Protein AF-A0A6I6UIW0-F1 (afdb_monomer_lite)

Radius of gyration: 14.72 Å; chains: 1; bounding box: 32×18×44 Å

Sequence (86 aa):
MKWENRPSISESHPFKEEYDRLLDLDRDELLMEIKSHIDDYFEMKSKREQLGKLNVNDLLTEQWHKNSIETFYWKFINKDTKVKDL

Organism: NCBI:txid218284

pLDDT: mean 79.78, std 8.82, range [45.91, 90.94]

Foldseek 3Di:
DDWLDQDADDPPDPCRVVLVVLLVDDPVRLVVVLVVLVVVLVVLVVVCVVPVDDDPVNVVSVVSSVSSVVSCCQDPPDPNGYDDDD

Structure (mmCIF, N/CA/C/O backbone):
data_AF-A0A6I6UIW0-F1
#
_entry.id   AF-A0A6I6UIW0-F1
#
loop_
_atom_site.group_PDB
_atom_site.id
_atom_site.type_symbol
_atom_site.label_atom_id
_atom_site.label_alt_id
_atom_site.label_comp_id
_atom_site.label_asym_id
_atom_site.label_entity_id
_atom_site.label_seq_id
_atom_site.pdbx_PDB_ins_code
_atom_sit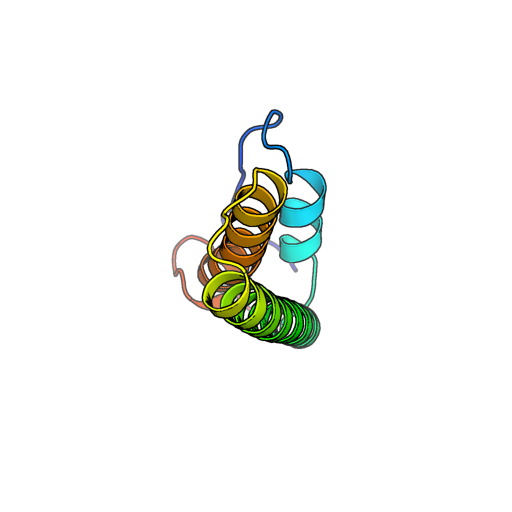e.Cartn_x
_atom_site.Cartn_y
_atom_site.Cartn_z
_atom_site.occupancy
_atom_site.B_iso_or_equiv
_atom_site.auth_seq_id
_atom_site.auth_comp_id
_atom_site.auth_asym_id
_atom_site.auth_atom_id
_atom_site.pdbx_PDB_model_num
ATOM 1 N N . MET A 1 1 ? 10.899 5.984 -14.169 1.00 61.47 1 MET A N 1
ATOM 2 C CA . MET A 1 1 ? 10.830 4.538 -14.493 1.00 61.47 1 MET A CA 1
ATOM 3 C C . MET A 1 1 ? 9.778 4.299 -15.570 1.00 61.47 1 MET A C 1
ATOM 5 O O . MET A 1 1 ? 8.787 5.018 -15.578 1.00 61.47 1 MET A O 1
ATOM 9 N N . LYS A 1 2 ? 9.968 3.323 -16.470 1.00 64.94 2 LYS A N 1
ATOM 10 C CA . LYS A 1 2 ? 8.909 2.843 -17.378 1.00 64.94 2 LYS A CA 1
ATOM 11 C C . LYS A 1 2 ? 8.507 1.433 -16.947 1.00 64.94 2 LYS A C 1
ATOM 13 O O . LYS A 1 2 ? 9.356 0.552 -16.897 1.00 64.94 2 LYS A O 1
ATOM 18 N N . TRP A 1 3 ? 7.237 1.253 -16.604 1.00 73.00 3 TRP A N 1
ATOM 19 C CA . TRP A 1 3 ? 6.657 -0.052 -16.295 1.00 73.00 3 TRP A CA 1
ATOM 20 C C . TRP A 1 3 ? 6.481 -0.871 -17.577 1.00 73.00 3 TRP A C 1
ATOM 22 O O . TRP A 1 3 ? 6.026 -0.319 -18.578 1.00 73.00 3 TRP A O 1
ATOM 32 N N . GLU A 1 4 ? 6.801 -2.168 -17.548 1.00 71.12 4 GLU A N 1
ATOM 33 C CA . GLU A 1 4 ? 6.410 -3.088 -18.632 1.00 71.12 4 GLU A CA 1
ATOM 34 C C . GLU A 1 4 ? 4.928 -3.466 -18.504 1.00 71.12 4 GLU A C 1
ATOM 36 O O . GLU A 1 4 ? 4.184 -3.357 -19.472 1.00 71.12 4 GLU A O 1
ATOM 41 N N . ASN A 1 5 ? 4.480 -3.797 -17.288 1.00 75.12 5 ASN A N 1
ATOM 42 C CA . ASN A 1 5 ? 3.075 -4.000 -16.933 1.00 75.12 5 ASN A CA 1
ATOM 43 C C . ASN A 1 5 ? 2.827 -3.377 -15.547 1.00 75.12 5 ASN A C 1
ATOM 45 O O . ASN A 1 5 ? 3.265 -3.931 -14.540 1.00 75.12 5 ASN A O 1
ATOM 49 N N . ARG A 1 6 ? 2.191 -2.196 -15.477 1.00 81.88 6 ARG A N 1
ATOM 50 C CA . ARG A 1 6 ? 1.911 -1.523 -14.191 1.00 81.88 6 ARG A CA 1
ATOM 51 C C . ARG A 1 6 ? 0.760 -2.254 -13.479 1.00 81.88 6 ARG A C 1
ATOM 53 O O . ARG A 1 6 ? -0.306 -2.378 -14.080 1.00 81.88 6 ARG A O 1
ATOM 60 N N . PRO A 1 7 ? 0.932 -2.701 -12.223 1.00 82.38 7 PRO A N 1
ATOM 61 C CA . PRO A 1 7 ? -0.165 -3.251 -11.431 1.00 82.38 7 PRO A CA 1
ATOM 62 C C . PRO A 1 7 ? -1.272 -2.218 -11.224 1.00 82.38 7 PRO A C 1
ATOM 64 O O . PRO A 1 7 ? -0.995 -1.033 -11.039 1.00 82.38 7 PRO A O 1
ATOM 67 N N . SER A 1 8 ? -2.520 -2.674 -11.191 1.00 83.19 8 SER A N 1
ATOM 68 C CA . SER A 1 8 ? -3.683 -1.834 -10.908 1.00 83.19 8 SER A CA 1
ATOM 69 C C . SER A 1 8 ? -4.628 -2.547 -9.955 1.00 83.19 8 SER A C 1
ATOM 71 O O . SER A 1 8 ? -4.894 -3.737 -10.126 1.00 83.19 8 SER A O 1
ATOM 73 N N . ILE A 1 9 ? -5.191 -1.803 -9.010 1.00 82.44 9 ILE A N 1
ATOM 74 C CA . ILE A 1 9 ? -6.297 -2.259 -8.165 1.00 82.44 9 ILE A CA 1
ATOM 75 C C . ILE A 1 9 ? -7.585 -1.516 -8.544 1.00 82.44 9 ILE A C 1
ATOM 77 O O . ILE A 1 9 ? -7.535 -0.541 -9.292 1.00 82.44 9 ILE A O 1
ATOM 81 N N . SER A 1 10 ? -8.738 -1.983 -8.053 1.00 86.88 10 SER A N 1
ATOM 82 C CA . SER A 1 10 ? -10.043 -1.359 -8.336 1.00 86.88 10 SER A CA 1
ATOM 83 C C . SER A 1 10 ? -10.054 0.136 -7.996 1.00 86.88 10 SER A C 1
ATOM 85 O O . SER A 1 10 ? -9.569 0.526 -6.937 1.00 86.88 10 SER A O 1
ATOM 87 N N . GLU A 1 11 ? -10.706 0.956 -8.824 1.00 87.94 11 GLU A N 1
ATOM 88 C CA . GLU A 1 11 ? -10.958 2.382 -8.538 1.00 87.94 11 GLU A CA 1
ATOM 89 C C . GLU A 1 11 ? -11.776 2.590 -7.253 1.00 87.94 11 GLU A C 1
ATOM 91 O O . GLU A 1 11 ? -11.675 3.616 -6.593 1.00 87.94 11 GLU A O 1
ATOM 96 N N . SER A 1 12 ? -12.569 1.592 -6.855 1.00 89.31 12 SER A N 1
ATOM 97 C CA . SER A 1 12 ? -13.328 1.613 -5.601 1.00 89.31 12 SER A CA 1
ATOM 98 C C . SER A 1 12 ? -12.517 1.152 -4.384 1.00 89.31 12 SER A C 1
ATOM 100 O O . SER A 1 12 ? -13.085 0.980 -3.305 1.00 89.31 12 SER A O 1
ATOM 102 N N . HIS A 1 13 ? -11.230 0.837 -4.550 1.00 83.31 13 HIS A N 1
ATOM 103 C CA . HIS A 1 13 ? -10.402 0.361 -3.451 1.00 83.31 13 HIS A CA 1
ATOM 104 C C . HIS A 1 13 ? -10.123 1.515 -2.473 1.00 83.31 13 HIS A C 1
ATOM 106 O O . HIS A 1 13 ? -9.650 2.566 -2.906 1.00 83.31 13 HIS A O 1
ATOM 112 N N . PRO A 1 14 ? -10.332 1.336 -1.154 1.00 84.56 14 PRO A N 1
ATOM 113 C CA . PRO A 1 14 ? -10.215 2.421 -0.168 1.00 84.56 14 PRO A CA 1
ATOM 114 C C . PRO A 1 14 ? -8.809 3.032 -0.067 1.00 84.56 14 PRO A C 1
ATOM 116 O O . PRO A 1 14 ? -8.643 4.108 0.491 1.00 84.56 14 PRO A O 1
ATOM 119 N N . PHE A 1 15 ? -7.806 2.350 -0.621 1.00 87.19 15 PHE A N 1
ATOM 120 C CA . PHE A 1 15 ? -6.404 2.773 -0.636 1.00 87.19 15 PHE A CA 1
ATOM 121 C C . PHE A 1 15 ? -5.839 2.916 -2.058 1.00 87.19 15 PHE A C 1
ATOM 123 O O . PHE A 1 15 ? -4.649 2.695 -2.256 1.00 87.19 15 PHE A O 1
ATOM 130 N N . LYS A 1 16 ? -6.675 3.194 -3.069 1.00 87.50 16 LYS A N 1
ATOM 131 C CA . LYS A 1 16 ? -6.233 3.321 -4.473 1.00 87.50 16 LYS A CA 1
ATOM 132 C C . LYS A 1 16 ? -5.129 4.361 -4.650 1.00 87.50 16 LYS A C 1
ATOM 134 O O . LYS A 1 16 ? -4.080 4.034 -5.192 1.00 87.50 16 LYS A O 1
ATOM 139 N N . GLU A 1 17 ? -5.354 5.572 -4.149 1.00 89.50 17 GLU A N 1
ATOM 140 C CA . GLU A 1 17 ? -4.404 6.688 -4.265 1.00 89.50 17 GLU A CA 1
ATOM 141 C C . GLU A 1 17 ? -3.056 6.353 -3.621 1.00 89.50 17 GLU A C 1
ATOM 143 O O . GLU A 1 17 ? -1.996 6.595 -4.190 1.00 89.50 17 GLU A O 1
ATOM 148 N N . GLU A 1 18 ? -3.105 5.724 -2.453 1.00 88.12 18 GLU A N 1
ATOM 149 C CA . GLU A 1 18 ? -1.925 5.306 -1.711 1.00 88.12 18 GLU A CA 1
ATOM 150 C C . GLU A 1 18 ? -1.171 4.170 -2.412 1.00 88.12 18 GLU A C 1
ATOM 152 O O . GLU A 1 18 ? 0.053 4.192 -2.497 1.00 88.12 18 GLU A O 1
ATOM 157 N N . TYR A 1 19 ? -1.891 3.197 -2.973 1.00 86.69 19 TYR A N 1
ATOM 158 C CA . TYR A 1 19 ? -1.288 2.142 -3.784 1.00 86.69 19 TYR A CA 1
ATOM 159 C C . TYR A 1 19 ? -0.588 2.723 -5.020 1.00 86.69 19 TYR A C 1
ATOM 161 O O . TYR A 1 19 ? 0.545 2.353 -5.325 1.00 86.69 19 TYR A O 1
ATOM 169 N N . ASP A 1 20 ? -1.225 3.674 -5.708 1.00 89.25 20 ASP A N 1
ATOM 170 C CA . ASP A 1 20 ? -0.613 4.356 -6.849 1.00 89.25 20 ASP A CA 1
ATOM 171 C C . ASP A 1 20 ? 0.631 5.150 -6.434 1.00 89.25 20 ASP A C 1
ATOM 173 O O . ASP A 1 20 ? 1.649 5.057 -7.121 1.00 89.25 20 ASP A O 1
ATOM 177 N N . ARG A 1 21 ? 0.584 5.853 -5.290 1.00 90.94 21 ARG A N 1
ATOM 178 C CA . ARG A 1 21 ? 1.737 6.561 -4.710 1.00 90.94 21 ARG A CA 1
ATOM 179 C C . ARG A 1 21 ? 2.902 5.606 -4.476 1.00 90.94 21 ARG A C 1
ATOM 181 O O . ARG A 1 21 ? 4.007 5.878 -4.938 1.00 90.94 21 ARG A O 1
ATOM 188 N N . LEU A 1 22 ? 2.655 4.474 -3.813 1.00 88.81 22 LEU A N 1
ATOM 189 C CA . LEU A 1 22 ? 3.671 3.456 -3.525 1.00 88.81 22 LEU A CA 1
ATOM 190 C C . LEU A 1 22 ? 4.302 2.895 -4.812 1.00 88.81 22 LEU A C 1
ATOM 192 O O . LEU A 1 22 ? 5.505 2.629 -4.844 1.00 88.81 22 LEU A O 1
ATOM 196 N N . LEU A 1 23 ? 3.525 2.749 -5.894 1.00 86.44 23 LEU A N 1
ATOM 197 C CA . LEU A 1 23 ? 4.054 2.334 -7.199 1.00 86.44 23 LEU A CA 1
ATOM 198 C C . LEU A 1 23 ? 5.005 3.373 -7.808 1.00 86.44 23 LEU A C 1
ATOM 200 O O . LEU A 1 23 ? 5.898 2.999 -8.575 1.00 86.44 23 LEU A O 1
ATOM 204 N N . ASP A 1 24 ? 4.843 4.653 -7.491 1.00 87.31 24 ASP A N 1
ATOM 205 C CA . ASP A 1 24 ? 5.648 5.731 -8.061 1.00 87.31 24 ASP A CA 1
ATOM 206 C C . ASP A 1 24 ? 6.929 6.028 -7.247 1.00 87.31 24 ASP A C 1
ATOM 208 O O . ASP A 1 24 ? 7.886 6.545 -7.825 1.00 87.31 24 ASP A O 1
ATOM 212 N N . LEU A 1 25 ? 7.010 5.593 -5.980 1.00 88.12 25 LEU A N 1
ATOM 213 C CA . LEU A 1 25 ? 8.200 5.715 -5.113 1.00 88.12 25 LEU A CA 1
ATOM 214 C C . LEU A 1 25 ? 9.413 4.941 -5.627 1.00 88.12 25 LEU A C 1
ATOM 216 O O . LEU A 1 25 ? 9.270 3.850 -6.182 1.00 88.12 25 LEU A O 1
ATOM 220 N N . ASP A 1 26 ? 10.625 5.432 -5.395 1.00 86.94 26 ASP A N 1
ATOM 221 C CA . ASP A 1 26 ? 11.822 4.639 -5.665 1.00 86.94 26 ASP A CA 1
ATOM 222 C C . ASP A 1 26 ? 11.991 3.462 -4.680 1.00 86.94 26 ASP A C 1
ATOM 224 O O . ASP A 1 26 ? 11.148 3.185 -3.822 1.00 86.94 26 ASP A O 1
ATOM 228 N N . ARG A 1 27 ? 13.056 2.675 -4.860 1.00 84.56 27 ARG A N 1
ATOM 229 C CA . ARG A 1 27 ? 13.271 1.470 -4.052 1.00 84.56 27 ARG A CA 1
ATOM 230 C C . ARG A 1 27 ? 13.509 1.792 -2.579 1.00 84.56 27 ARG A C 1
ATOM 232 O O . ARG A 1 27 ? 12.995 1.064 -1.731 1.00 84.56 27 ARG A O 1
ATOM 239 N N . ASP A 1 28 ? 14.306 2.811 -2.287 1.00 87.94 28 ASP A N 1
ATOM 240 C CA . ASP A 1 28 ? 14.698 3.134 -0.917 1.00 87.94 28 ASP A CA 1
ATOM 241 C C . ASP A 1 28 ? 13.529 3.800 -0.188 1.00 87.94 28 ASP A C 1
ATOM 243 O O . ASP A 1 28 ? 13.222 3.431 0.946 1.00 87.94 28 ASP A O 1
ATOM 247 N N . GLU A 1 29 ? 12.798 4.679 -0.875 1.00 90.25 29 GLU A N 1
ATOM 248 C CA . GLU A 1 29 ? 11.537 5.255 -0.404 1.00 90.25 29 GLU A CA 1
ATOM 249 C C . GLU A 1 29 ? 10.501 4.170 -0.085 1.00 90.25 29 GLU A C 1
ATOM 251 O O . GLU A 1 29 ? 9.947 4.147 1.015 1.00 90.25 29 GLU A O 1
ATOM 256 N N . LEU A 1 30 ? 10.291 3.209 -0.993 1.00 87.88 30 LEU A N 1
ATOM 257 C CA . LEU A 1 30 ? 9.333 2.126 -0.766 1.00 87.88 30 LEU A CA 1
ATOM 258 C C . LEU A 1 30 ? 9.756 1.209 0.394 1.00 87.88 30 LEU A C 1
ATOM 260 O O . LEU A 1 30 ? 8.908 0.735 1.149 1.00 87.88 30 LEU A O 1
ATOM 264 N N . LEU A 1 31 ? 11.058 0.963 0.568 1.00 87.00 31 LEU A N 1
ATOM 265 C CA . LEU A 1 31 ? 11.570 0.198 1.709 1.00 87.00 31 LEU A CA 1
ATOM 266 C C . LEU A 1 31 ? 11.370 0.936 3.040 1.00 87.00 31 LEU A C 1
ATOM 268 O O . LEU A 1 31 ? 11.073 0.285 4.045 1.00 87.00 31 LEU A O 1
ATOM 272 N N . MET A 1 32 ? 11.503 2.266 3.060 1.00 89.56 32 MET A N 1
ATOM 273 C CA . MET A 1 32 ? 11.210 3.077 4.246 1.00 89.56 32 MET A CA 1
ATOM 274 C C . MET A 1 32 ? 9.723 3.036 4.609 1.00 89.56 32 MET A C 1
ATOM 276 O O . MET A 1 32 ? 9.397 2.810 5.773 1.00 89.56 32 MET A O 1
ATOM 280 N N . GLU A 1 33 ? 8.831 3.165 3.626 1.00 89.12 33 GLU A N 1
ATOM 281 C CA . GLU A 1 33 ? 7.379 3.045 3.831 1.00 89.12 33 GLU A CA 1
ATOM 282 C C . GLU A 1 33 ? 7.002 1.656 4.360 1.00 89.12 33 GLU A C 1
ATOM 284 O O . GLU A 1 33 ? 6.292 1.527 5.354 1.00 89.12 33 GLU A O 1
ATOM 289 N N . ILE A 1 34 ? 7.556 0.589 3.771 1.00 86.62 34 ILE A N 1
ATOM 290 C CA . ILE A 1 34 ? 7.345 -0.783 4.260 1.00 86.62 34 ILE A CA 1
ATOM 291 C C . ILE A 1 34 ? 7.818 -0.934 5.699 1.00 86.62 34 ILE A C 1
ATOM 293 O O . ILE A 1 34 ? 7.130 -1.565 6.499 1.00 86.62 34 ILE A O 1
ATOM 297 N N . LYS A 1 35 ? 8.976 -0.365 6.042 1.00 87.88 35 LYS A N 1
ATOM 298 C CA . LYS A 1 35 ? 9.475 -0.407 7.413 1.00 87.88 35 LYS A CA 1
ATOM 299 C C . LYS A 1 35 ? 8.517 0.301 8.373 1.00 87.88 35 LYS A C 1
ATOM 301 O O . LYS A 1 35 ? 8.158 -0.300 9.380 1.00 87.88 35 LYS A O 1
ATOM 306 N N . SER A 1 36 ? 8.067 1.510 8.035 1.00 87.50 36 SER A N 1
ATOM 307 C CA . SER A 1 36 ? 7.096 2.253 8.849 1.00 87.50 36 SER A CA 1
ATOM 308 C C . SER A 1 36 ? 5.810 1.450 9.045 1.00 87.50 36 SER A C 1
ATOM 310 O O . SER A 1 36 ? 5.347 1.282 10.166 1.00 87.50 36 SER A O 1
ATOM 312 N N . HIS A 1 37 ? 5.282 0.864 7.968 1.00 85.69 37 HIS A N 1
ATOM 313 C CA . HIS A 1 37 ? 4.082 0.029 8.011 1.00 85.69 37 HIS A CA 1
ATOM 314 C C . HIS A 1 37 ? 4.256 -1.208 8.904 1.00 85.69 37 HIS A C 1
ATOM 316 O O . HIS A 1 37 ? 3.331 -1.611 9.604 1.00 85.69 37 HIS A O 1
ATOM 322 N N . ILE A 1 38 ? 5.433 -1.835 8.883 1.00 82.88 38 ILE A N 1
ATOM 323 C CA . ILE A 1 38 ? 5.730 -2.990 9.737 1.00 82.88 38 ILE A CA 1
ATOM 324 C C . ILE A 1 38 ? 5.808 -2.573 11.210 1.00 82.88 38 ILE A C 1
ATOM 326 O O . ILE A 1 38 ? 5.242 -3.264 12.061 1.00 82.88 38 ILE A O 1
ATOM 330 N N . ASP A 1 39 ? 6.490 -1.469 11.510 1.00 85.62 39 ASP A N 1
ATOM 331 C CA . ASP A 1 39 ? 6.630 -0.959 12.876 1.00 85.62 39 ASP A CA 1
ATOM 332 C C . ASP A 1 39 ? 5.246 -0.592 13.455 1.00 85.62 39 ASP A C 1
ATOM 334 O O . ASP A 1 39 ? 4.886 -1.060 14.543 1.00 85.62 39 ASP A O 1
ATOM 338 N N . ASP A 1 40 ? 4.418 0.108 12.673 1.00 82.94 40 ASP A N 1
ATOM 339 C CA . ASP A 1 40 ? 3.030 0.445 13.016 1.00 82.94 40 ASP A CA 1
ATOM 340 C C . ASP A 1 40 ? 2.168 -0.809 13.246 1.00 82.94 40 ASP A C 1
ATOM 342 O O . ASP A 1 4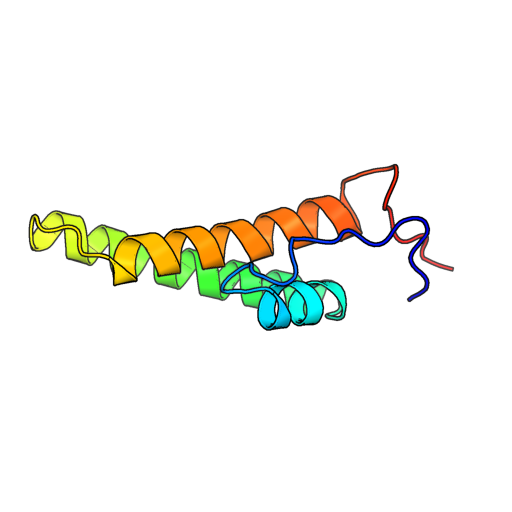0 ? 1.409 -0.888 14.221 1.00 82.94 40 ASP A O 1
ATOM 346 N N . TYR A 1 41 ? 2.309 -1.831 12.391 1.00 81.19 41 TYR A N 1
ATOM 347 C CA . TYR A 1 41 ? 1.598 -3.101 12.541 1.00 81.19 41 TYR A CA 1
ATOM 348 C C . TYR A 1 41 ? 1.926 -3.787 13.870 1.00 81.19 41 TYR A C 1
ATOM 350 O O . TYR A 1 41 ? 1.023 -4.260 14.567 1.00 81.19 41 TYR A O 1
ATOM 358 N N . PHE A 1 42 ? 3.209 -3.858 14.236 1.00 82.75 42 PHE A N 1
ATOM 359 C CA . PHE A 1 42 ? 3.627 -4.487 15.488 1.00 82.75 42 PHE A CA 1
ATOM 360 C C . PHE A 1 42 ? 3.173 -3.691 16.713 1.00 82.75 42 PHE A C 1
ATOM 362 O O . PHE A 1 42 ? 2.736 -4.297 17.697 1.00 82.75 42 PHE A O 1
ATOM 369 N N . GLU A 1 43 ? 3.203 -2.358 16.652 1.00 84.62 43 GLU A N 1
ATOM 370 C CA . GLU A 1 43 ? 2.675 -1.514 17.724 1.00 84.62 43 GLU A CA 1
ATOM 371 C C . GLU A 1 43 ? 1.163 -1.725 17.904 1.00 84.62 43 GLU A C 1
ATOM 373 O O . GLU A 1 43 ? 0.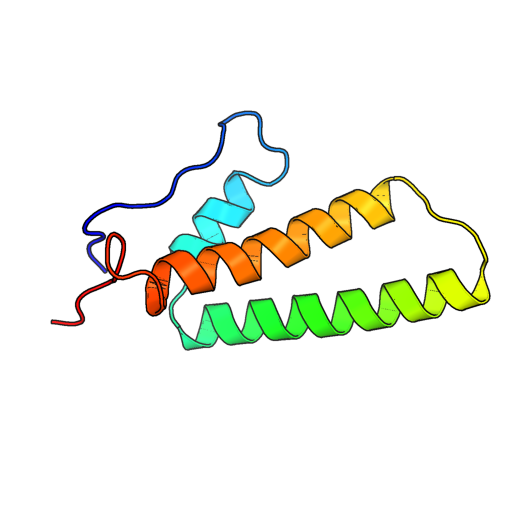681 -1.942 19.023 1.00 84.62 43 GLU A O 1
ATOM 378 N N . MET A 1 44 ? 0.409 -1.733 16.803 1.00 81.88 44 MET A N 1
ATOM 379 C CA . MET A 1 44 ? -1.029 -1.992 16.808 1.00 81.88 44 MET A CA 1
ATOM 380 C C . MET A 1 44 ? -1.347 -3.389 17.352 1.00 81.88 44 MET A C 1
ATOM 382 O O . MET A 1 44 ? -2.203 -3.534 18.226 1.00 81.88 44 MET A O 1
ATOM 386 N N . LYS A 1 45 ? -0.638 -4.422 16.885 1.00 80.44 45 LYS A N 1
ATOM 387 C CA . LYS A 1 45 ? -0.825 -5.800 17.353 1.00 80.44 45 LYS A CA 1
ATOM 388 C C . LYS A 1 45 ? -0.570 -5.922 18.858 1.00 80.44 45 LYS A C 1
ATOM 390 O O . LYS A 1 45 ? -1.387 -6.515 19.559 1.00 80.44 45 LYS A O 1
ATOM 3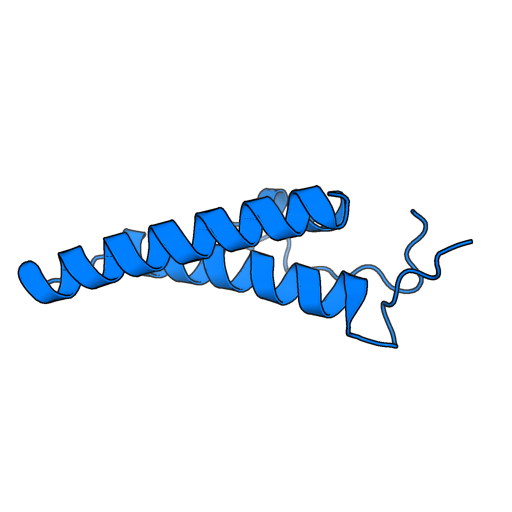95 N N . SER A 1 46 ? 0.498 -5.299 19.357 1.00 82.88 46 SER A N 1
ATOM 396 C CA . SER A 1 46 ? 0.819 -5.252 20.789 1.00 82.88 46 SER A CA 1
ATOM 397 C C . SER A 1 46 ? -0.310 -4.606 21.608 1.00 82.88 46 SER A C 1
ATOM 399 O O . SER A 1 46 ? -0.756 -5.165 22.612 1.00 82.88 46 SER A O 1
ATOM 401 N N . LYS A 1 47 ? -0.871 -3.480 21.138 1.00 81.31 47 LYS A N 1
ATOM 402 C CA . LYS A 1 47 ? -2.033 -2.832 21.780 1.00 81.31 47 LYS A CA 1
ATOM 403 C C . LYS A 1 47 ? -3.279 -3.723 21.776 1.00 81.31 47 LYS A C 1
ATOM 405 O O . LYS A 1 47 ? -4.005 -3.759 22.769 1.00 81.31 47 LYS A O 1
ATOM 410 N N . ARG A 1 48 ? -3.534 -4.467 20.693 1.00 78.69 48 ARG A N 1
ATOM 411 C CA . ARG A 1 48 ? -4.674 -5.399 20.615 1.00 78.69 48 ARG A CA 1
ATOM 412 C C . ARG A 1 48 ? -4.550 -6.559 21.592 1.00 78.69 48 ARG A C 1
ATOM 414 O O . ARG A 1 48 ? -5.536 -6.892 22.245 1.00 78.69 48 ARG A O 1
ATOM 421 N N . GLU A 1 49 ? -3.362 -7.150 21.709 1.00 78.38 49 GLU A N 1
ATOM 422 C CA . GLU A 1 49 ? -3.094 -8.231 22.666 1.00 78.38 49 GLU A CA 1
ATOM 423 C C . GLU A 1 49 ? -3.338 -7.771 24.113 1.00 78.38 49 GLU A C 1
ATOM 425 O O . GLU A 1 49 ? -3.837 -8.543 24.929 1.00 78.38 49 GLU A O 1
ATOM 430 N N . GLN A 1 50 ? -3.082 -6.494 24.414 1.00 79.75 50 GLN A N 1
ATOM 431 C CA . GLN A 1 50 ? -3.348 -5.899 25.727 1.00 79.75 50 GLN A CA 1
ATOM 432 C C . GLN A 1 50 ? -4.828 -5.548 25.964 1.00 79.75 50 GLN A C 1
ATOM 434 O O . GLN A 1 50 ? -5.321 -5.698 27.081 1.00 79.75 50 GLN A O 1
ATOM 439 N N . LEU A 1 51 ? -5.542 -5.056 24.944 1.00 78.38 51 LEU A N 1
ATOM 440 C CA . LEU A 1 51 ? -6.907 -4.521 25.082 1.00 78.38 51 LEU A CA 1
ATOM 441 C C . LEU A 1 51 ? -8.019 -5.531 24.750 1.00 78.38 51 LEU A C 1
ATOM 443 O O . LEU A 1 51 ? -9.186 -5.277 25.058 1.00 78.38 51 LEU A O 1
ATOM 447 N N . GLY A 1 52 ? -7.687 -6.657 24.111 1.00 71.38 52 GLY A N 1
ATOM 448 C CA . GLY A 1 52 ? -8.618 -7.750 23.808 1.00 71.38 52 GLY A CA 1
ATOM 449 C C . GLY A 1 52 ? -9.763 -7.381 22.857 1.00 71.38 52 GLY A C 1
ATOM 450 O O . GLY A 1 52 ? -10.785 -8.067 22.835 1.00 71.38 52 GLY A O 1
ATOM 451 N N . LYS A 1 53 ? -9.639 -6.288 22.094 1.00 67.94 53 LYS A N 1
ATOM 452 C CA . LYS A 1 53 ? -10.672 -5.812 21.164 1.00 67.94 53 LYS A CA 1
ATOM 453 C C . LYS A 1 53 ? -10.066 -5.498 19.806 1.00 67.94 53 LYS A C 1
ATOM 455 O O . LYS A 1 53 ? -9.033 -4.844 19.727 1.00 67.94 53 LYS A O 1
ATOM 460 N N . LEU A 1 54 ? -10.756 -5.946 18.761 1.00 69.62 54 LEU A N 1
ATOM 461 C CA . LEU A 1 54 ? -10.436 -5.678 17.364 1.00 69.62 54 LEU A CA 1
ATOM 462 C C . LEU A 1 54 ? -11.481 -4.693 16.833 1.00 69.62 54 LEU A C 1
ATOM 464 O O . LEU A 1 54 ? -12.679 -4.968 16.935 1.00 69.62 54 LEU A O 1
ATOM 468 N N . ASN A 1 55 ? -11.055 -3.534 16.336 1.00 73.81 55 ASN A N 1
ATOM 469 C CA . ASN A 1 55 ? -11.967 -2.563 15.728 1.00 73.81 55 ASN A CA 1
ATOM 470 C C . ASN A 1 55 ? -11.877 -2.596 14.185 1.00 73.81 55 ASN A C 1
ATOM 472 O O . ASN A 1 55 ? -11.167 -3.408 13.601 1.00 73.81 55 ASN A O 1
ATOM 476 N N . VAL A 1 56 ? -12.672 -1.779 13.492 1.00 75.69 56 VAL A N 1
ATOM 477 C CA . VAL A 1 56 ? -12.661 -1.745 12.015 1.00 75.69 56 VAL A CA 1
ATOM 478 C C . VAL A 1 56 ? -11.428 -1.008 11.479 1.00 75.69 56 VAL A C 1
ATOM 480 O O . VAL A 1 56 ? -10.888 -1.398 10.448 1.00 75.69 56 VAL A O 1
ATOM 483 N N . ASN A 1 57 ? -10.941 0.010 12.192 1.00 76.56 57 ASN A N 1
ATOM 4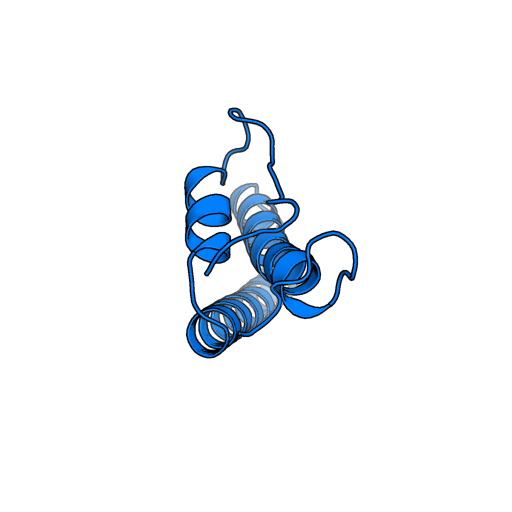84 C CA . ASN A 1 57 ? -9.752 0.773 11.794 1.00 76.56 57 ASN A CA 1
ATOM 485 C C . ASN A 1 57 ? -8.509 -0.120 11.778 1.00 76.56 57 ASN A C 1
ATOM 487 O O . ASN A 1 57 ? -7.715 -0.071 10.855 1.00 76.56 57 ASN A O 1
ATOM 491 N N . ASP A 1 58 ? -8.417 -1.005 12.759 1.00 77.06 58 ASP A N 1
ATOM 492 C CA . ASP A 1 58 ? -7.446 -2.080 12.871 1.00 77.06 58 ASP A CA 1
ATOM 493 C C . ASP A 1 58 ? -7.348 -2.936 11.588 1.00 77.06 58 ASP A C 1
ATOM 495 O O . ASP A 1 58 ? -6.254 -3.208 11.089 1.00 77.06 58 ASP A O 1
ATOM 499 N N . LEU A 1 59 ? -8.489 -3.343 11.025 1.00 78.19 59 LEU A N 1
ATOM 500 C CA . LEU A 1 59 ? -8.546 -4.138 9.791 1.00 78.19 59 LEU A CA 1
ATOM 501 C C . LEU A 1 59 ? -8.140 -3.323 8.557 1.00 78.19 59 LEU A C 1
ATOM 503 O O . LEU A 1 59 ? -7.481 -3.840 7.654 1.00 78.19 59 LEU A O 1
ATOM 507 N N . LEU A 1 60 ? -8.523 -2.046 8.523 1.00 79.06 60 LEU A N 1
ATOM 508 C CA . LEU A 1 60 ? -8.146 -1.119 7.458 1.00 79.06 60 LEU A CA 1
ATOM 509 C C . LEU A 1 60 ? -6.631 -0.868 7.454 1.00 79.06 60 LEU A C 1
ATOM 511 O O . LEU A 1 60 ? -6.008 -0.938 6.397 1.00 79.06 60 LEU A O 1
ATOM 515 N N . THR A 1 61 ? -6.033 -0.677 8.627 1.00 78.19 61 THR A N 1
ATOM 516 C CA . THR A 1 61 ? -4.586 -0.507 8.804 1.00 78.19 61 THR A CA 1
ATOM 517 C C . THR A 1 61 ? -3.808 -1.746 8.357 1.00 78.19 61 THR A C 1
ATOM 519 O O . THR A 1 61 ? -2.831 -1.632 7.622 1.00 78.19 61 THR A O 1
ATOM 522 N N . GLU A 1 62 ? -4.271 -2.955 8.695 1.00 80.88 62 GLU A N 1
ATOM 523 C CA . GLU A 1 62 ? -3.650 -4.186 8.180 1.00 80.88 62 GLU A CA 1
ATOM 524 C C . GLU A 1 62 ? -3.686 -4.282 6.655 1.00 80.88 62 GLU A C 1
ATOM 526 O O . GLU A 1 62 ? -2.710 -4.711 6.034 1.00 80.88 62 GLU A O 1
ATOM 531 N N . GLN A 1 63 ? -4.810 -3.911 6.041 1.00 79.75 63 GLN A N 1
ATOM 532 C CA . GLN A 1 63 ? -4.935 -3.928 4.588 1.00 79.75 63 GLN A CA 1
ATOM 533 C C . GLN A 1 63 ? -4.003 -2.900 3.939 1.00 79.75 63 GLN A C 1
ATOM 535 O O . GLN A 1 63 ? -3.369 -3.204 2.930 1.00 79.75 63 GLN A O 1
ATOM 540 N N . TRP A 1 64 ? -3.862 -1.719 4.540 1.00 80.25 64 TRP A N 1
ATOM 541 C CA . TRP A 1 64 ? -2.905 -0.710 4.096 1.00 80.25 64 TRP A CA 1
ATOM 542 C C . TRP A 1 64 ? -1.457 -1.224 4.141 1.00 80.25 64 TRP A C 1
ATOM 544 O O . TRP A 1 64 ? -0.727 -1.092 3.159 1.00 80.25 64 TRP A O 1
ATOM 554 N N . HIS A 1 65 ? -1.057 -1.921 5.207 1.00 79.88 65 HIS A N 1
ATOM 555 C CA . HIS A 1 65 ? 0.280 -2.520 5.294 1.00 79.88 65 HIS A CA 1
ATOM 556 C C . HIS A 1 65 ? 0.522 -3.624 4.255 1.00 79.88 65 HIS A C 1
ATOM 558 O O . HIS A 1 65 ? 1.628 -3.755 3.730 1.00 79.88 65 HIS A O 1
ATOM 564 N N . LYS A 1 66 ? -0.501 -4.417 3.913 1.00 80.56 66 LYS A N 1
ATOM 565 C CA . LYS A 1 66 ? -0.383 -5.433 2.853 1.00 80.56 66 LYS A CA 1
ATOM 566 C C . LYS A 1 66 ? -0.105 -4.801 1.489 1.00 80.56 66 LYS A C 1
ATOM 568 O O . LYS A 1 66 ? 0.695 -5.350 0.734 1.00 80.56 66 LYS A O 1
ATOM 573 N N . ASN A 1 67 ? -0.691 -3.637 1.207 1.00 81.31 67 ASN A N 1
ATOM 574 C CA . ASN A 1 67 ? -0.513 -2.942 -0.067 1.00 81.31 67 ASN A CA 1
ATOM 575 C C . ASN A 1 67 ? 0.948 -2.544 -0.329 1.00 81.31 67 ASN A C 1
ATOM 577 O O . ASN A 1 67 ? 1.403 -2.649 -1.466 1.00 81.31 67 ASN A O 1
ATOM 581 N N . SER A 1 68 ? 1.705 -2.108 0.685 1.00 79.81 68 SER A N 1
ATOM 582 C CA . SER A 1 68 ? 3.114 -1.724 0.490 1.00 79.81 68 SER A CA 1
ATOM 583 C C . SER A 1 68 ? 4.008 -2.924 0.183 1.00 79.81 68 SER A C 1
ATOM 585 O O . SER A 1 68 ? 4.844 -2.861 -0.721 1.00 79.81 68 SER A O 1
ATOM 587 N N . ILE A 1 69 ? 3.779 -4.052 0.860 1.00 82.75 69 ILE A N 1
ATOM 588 C CA . ILE A 1 69 ? 4.470 -5.319 0.583 1.00 82.75 69 ILE A CA 1
ATOM 589 C C . ILE A 1 69 ? 4.127 -5.817 -0.826 1.00 82.75 69 ILE A C 1
ATOM 591 O O . ILE A 1 69 ? 5.016 -6.212 -1.584 1.00 82.75 69 ILE A O 1
ATOM 595 N N . GLU A 1 70 ? 2.845 -5.774 -1.191 1.00 82.94 70 GLU A N 1
ATOM 596 C CA . GLU A 1 70 ? 2.369 -6.159 -2.517 1.00 82.94 70 GLU A CA 1
ATOM 597 C C . GLU A 1 70 ? 2.993 -5.284 -3.616 1.00 82.94 70 GLU A C 1
ATOM 599 O O . GLU A 1 70 ? 3.528 -5.806 -4.597 1.00 82.94 70 GLU A O 1
ATOM 604 N N . THR A 1 71 ? 3.026 -3.966 -3.418 1.00 81.88 71 THR A N 1
ATOM 605 C CA . THR A 1 71 ? 3.658 -3.017 -4.346 1.00 81.88 71 THR A CA 1
ATOM 606 C C . THR A 1 71 ? 5.133 -3.361 -4.568 1.00 81.88 71 THR A C 1
ATOM 608 O O . THR A 1 71 ? 5.600 -3.401 -5.709 1.00 81.88 71 THR A O 1
ATOM 611 N N . PHE A 1 72 ? 5.875 -3.683 -3.505 1.00 82.12 72 PHE A N 1
ATOM 612 C CA . PHE A 1 72 ? 7.283 -4.070 -3.620 1.00 82.12 72 PHE A CA 1
ATOM 613 C C . PHE A 1 72 ? 7.474 -5.391 -4.363 1.00 82.12 72 PHE A C 1
ATOM 615 O O . PHE A 1 72 ? 8.372 -5.500 -5.207 1.00 82.12 72 PHE A O 1
ATOM 622 N N . TYR A 1 73 ? 6.617 -6.380 -4.092 1.00 82.19 73 TYR A N 1
ATOM 623 C CA . TYR A 1 73 ? 6.616 -7.637 -4.832 1.00 82.19 73 TYR A CA 1
ATOM 624 C C . TYR A 1 73 ? 6.442 -7.383 -6.331 1.00 82.19 73 TYR A C 1
ATOM 626 O O . TYR A 1 73 ? 7.269 -7.839 -7.124 1.00 82.19 73 TYR A O 1
ATOM 634 N N . TRP A 1 74 ? 5.431 -6.608 -6.721 1.00 81.44 74 TRP A N 1
ATOM 635 C CA . TRP A 1 74 ? 5.191 -6.303 -8.126 1.00 81.44 74 TRP A CA 1
ATOM 636 C C . TRP A 1 74 ? 6.326 -5.494 -8.760 1.00 81.44 74 TRP A C 1
ATOM 638 O O . TRP A 1 74 ? 6.726 -5.767 -9.889 1.00 81.44 74 TRP A O 1
ATOM 648 N N . LYS A 1 75 ? 6.888 -4.513 -8.055 1.00 76.25 75 LYS A N 1
ATOM 649 C CA . LYS A 1 75 ? 7.891 -3.619 -8.643 1.00 76.25 75 LYS A CA 1
ATOM 650 C C . LYS A 1 75 ? 9.249 -4.285 -8.869 1.00 76.25 75 LYS A C 1
ATOM 652 O O . LYS A 1 75 ? 9.875 -4.077 -9.910 1.00 76.25 75 LYS A O 1
ATOM 657 N N . PHE A 1 76 ? 9.705 -5.083 -7.903 1.00 76.62 76 PHE A N 1
ATOM 658 C CA . PHE A 1 76 ? 11.105 -5.521 -7.845 1.00 76.62 76 PHE A CA 1
ATOM 659 C C . PHE A 1 76 ? 11.306 -7.039 -7.903 1.00 76.62 76 PHE A C 1
ATOM 661 O O . PHE A 1 76 ? 12.389 -7.494 -8.285 1.00 76.62 76 PHE A O 1
ATOM 668 N N . ILE A 1 77 ? 10.294 -7.834 -7.540 1.00 77.25 77 ILE A N 1
ATOM 669 C CA . ILE A 1 77 ? 10.414 -9.297 -7.442 1.00 77.25 77 ILE A CA 1
ATOM 670 C C . ILE A 1 77 ? 9.744 -9.986 -8.631 1.00 77.25 77 ILE A C 1
ATOM 672 O O . ILE A 1 77 ? 10.339 -10.879 -9.243 1.00 77.25 77 ILE A O 1
ATOM 676 N N . ASN A 1 78 ? 8.516 -9.587 -8.958 1.00 78.94 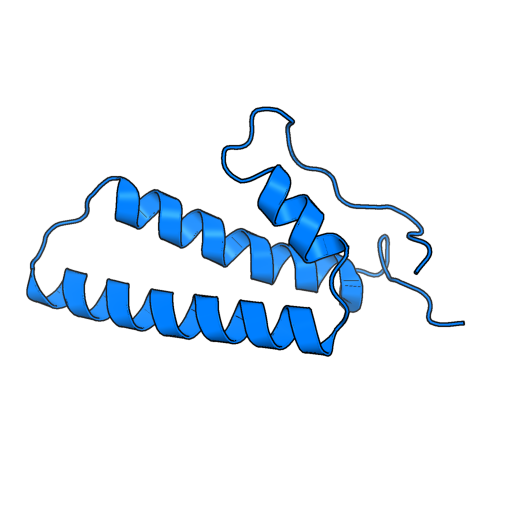78 ASN A N 1
ATOM 677 C CA . ASN A 1 78 ? 7.749 -10.182 -10.039 1.00 78.94 78 ASN A CA 1
ATOM 678 C C . ASN A 1 78 ? 8.422 -9.895 -11.392 1.00 78.94 78 ASN A C 1
ATOM 680 O O . ASN A 1 78 ? 8.819 -8.769 -11.681 1.00 78.94 78 ASN A O 1
ATOM 684 N N . LYS A 1 79 ? 8.591 -10.943 -12.208 1.00 63.88 79 LYS A N 1
ATOM 685 C CA . LYS A 1 79 ? 9.298 -10.876 -13.495 1.00 63.88 79 LYS A CA 1
ATOM 686 C C . LYS A 1 79 ? 8.450 -10.291 -14.627 1.00 63.88 79 LYS A C 1
ATOM 688 O O . LYS A 1 79 ? 9.035 -9.774 -15.570 1.00 63.88 79 LYS A O 1
ATOM 693 N N . ASP A 1 80 ? 7.125 -10.344 -14.514 1.00 71.06 80 ASP A N 1
ATOM 694 C CA . ASP A 1 80 ? 6.169 -9.899 -15.538 1.00 71.06 80 ASP A CA 1
ATOM 695 C C . ASP A 1 80 ? 5.902 -8.390 -15.462 1.00 71.06 80 ASP A C 1
ATOM 697 O O . ASP A 1 80 ? 5.532 -7.754 -16.448 1.00 71.06 80 ASP A O 1
ATOM 701 N N . THR A 1 81 ? 6.111 -7.810 -14.283 1.00 64.69 81 THR A N 1
ATOM 702 C CA . THR A 1 81 ? 5.948 -6.379 -13.992 1.00 64.69 81 THR A CA 1
ATOM 703 C C . THR A 1 81 ? 7.284 -5.702 -13.677 1.00 64.69 81 THR A C 1
ATOM 705 O O . THR A 1 81 ? 7.307 -4.522 -13.323 1.00 64.69 81 THR A O 1
ATOM 708 N N . LYS A 1 82 ? 8.399 -6.441 -13.794 1.00 60.62 82 LYS A N 1
ATOM 709 C CA . LYS A 1 82 ? 9.721 -6.013 -13.337 1.00 60.62 82 LYS A CA 1
ATOM 710 C C . LYS A 1 82 ? 10.134 -4.720 -14.019 1.00 60.62 82 LYS A C 1
ATOM 712 O O . LYS A 1 82 ? 10.173 -4.630 -15.246 1.00 60.62 82 LYS A O 1
ATOM 717 N N . VAL A 1 83 ? 10.528 -3.739 -13.218 1.00 60.88 83 VAL A N 1
ATOM 718 C CA . VAL A 1 83 ? 11.202 -2.558 -13.746 1.00 60.88 83 VAL A CA 1
ATOM 719 C C . VAL A 1 83 ? 12.580 -3.000 -14.244 1.00 60.88 83 VAL A C 1
ATOM 721 O O . VAL A 1 83 ? 13.414 -3.456 -13.462 1.00 60.88 83 VAL A O 1
ATOM 724 N N . LYS A 1 84 ? 12.813 -2.930 -15.558 1.00 57.69 84 LYS A N 1
ATOM 725 C CA . LYS A 1 84 ? 14.169 -3.033 -16.104 1.00 57.69 84 LYS A CA 1
ATOM 726 C C . LYS A 1 84 ? 14.859 -1.700 -15.852 1.00 57.69 84 LYS A C 1
ATOM 728 O O . LYS A 1 84 ? 14.476 -0.692 -16.444 1.00 57.69 84 LYS A O 1
ATOM 733 N N . ASP A 1 85 ? 15.839 -1.706 -14.959 1.00 53.62 85 ASP A N 1
ATOM 734 C CA . ASP A 1 85 ? 16.785 -0.603 -14.850 1.00 53.62 85 ASP A CA 1
ATOM 735 C C . ASP A 1 85 ? 17.550 -0.522 -16.183 1.00 53.62 85 ASP A C 1
ATOM 737 O O . ASP A 1 85 ? 18.120 -1.521 -16.633 1.00 53.62 85 ASP A O 1
ATOM 741 N N . LEU A 1 86 ? 17.458 0.630 -16.856 1.00 45.91 86 LEU A N 1
ATOM 742 C CA . LEU A 1 86 ? 18.296 0.980 -18.008 1.00 45.91 86 LEU A CA 1
ATOM 743 C C . LEU A 1 86 ? 19.635 1.517 -17.511 1.00 45.91 86 LEU A C 1
ATOM 745 O O . LEU A 1 86 ? 19.596 2.396 -16.621 1.00 45.91 86 LEU A O 1
#

Secondary structure (DSSP, 8-state):
---SS-----TT-TTHHHHHHHHHS-HHHHHHHHHHHHHHHHHHHHHHHHH----HHHHHHHHHHHHHHHHHIIIII-SSS-----